Protein AF-A0A3D0Z808-F1 (afdb_monomer_lite)

Secondary structure (DSSP, 8-state):
-EEEEEE-TT--EEEEEEESS--TTHHHHHHHHHHHHHHTT--TT--GGGPPPEEEEEEESS-SSTT---S--------TTTTT-

Foldseek 3Di:
DDWDWDQDPVGEIEIEAEDADDDPPVVVVQVVVQVVVQPVQDDPPDDSVSGHHYHYHYHYPDDPDPPDPDPDDDDDDDDPVVVPD

Structure (mmCIF, N/CA/C/O backbone):
data_AF-A0A3D0Z808-F1
#
_entry.id   AF-A0A3D0Z808-F1
#
loop_
_atom_site.group_PDB
_atom_site.id
_atom_site.type_symbol
_atom_site.label_atom_id
_atom_site.label_alt_id
_atom_site.label_comp_id
_atom_site.label_asym_id
_atom_site.label_entity_id
_atom_site.label_seq_id
_atom_site.pdbx_PDB_ins_code
_atom_site.Cartn_x
_atom_site.Cartn_y
_atom_site.Cartn_z
_atom_site.occupancy
_atom_site.B_iso_or_equiv
_atom_site.auth_seq_id
_atom_site.auth_comp_id
_atom_site.auth_asym_id
_atom_site.auth_atom_id
_atom_site.pdbx_PDB_model_num
ATOM 1 N N . MET A 1 1 ? -6.109 0.407 -17.543 1.00 73.69 1 MET A N 1
ATOM 2 C CA . MET A 1 1 ? -5.894 0.484 -16.092 1.00 73.69 1 MET A CA 1
ATOM 3 C C . MET A 1 1 ? -7.156 -0.033 -15.440 1.00 73.69 1 MET A C 1
ATOM 5 O O . MET A 1 1 ? -8.227 0.401 -15.858 1.00 73.69 1 MET A O 1
ATOM 9 N N . LEU A 1 2 ? -7.029 -1.047 -14.585 1.00 88.62 2 LEU A N 1
ATOM 10 C CA . LEU A 1 2 ? -8.144 -1.605 -13.823 1.00 88.62 2 LEU A CA 1
ATOM 11 C C . LEU A 1 2 ? -7.783 -1.582 -12.342 1.00 88.62 2 LEU A C 1
ATOM 13 O O . LEU A 1 2 ? -6.738 -2.107 -11.959 1.00 88.62 2 LEU A O 1
ATOM 17 N N . ASP A 1 3 ? -8.699 -1.039 -11.553 1.00 91.44 3 ASP A N 1
ATOM 18 C CA . ASP A 1 3 ? -8.515 -0.752 -10.140 1.00 91.44 3 ASP A CA 1
ATOM 19 C C . ASP A 1 3 ? -9.676 -1.401 -9.370 1.00 91.44 3 ASP A C 1
ATOM 21 O O . ASP A 1 3 ? -10.852 -1.205 -9.700 1.00 91.44 3 ASP A O 1
ATOM 25 N N . VAL A 1 4 ? -9.366 -2.206 -8.353 1.00 94.38 4 VAL A N 1
ATOM 26 C CA . VAL A 1 4 ?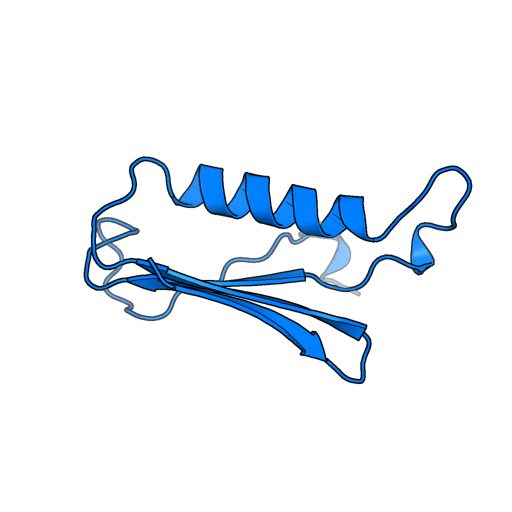 -10.364 -2.879 -7.510 1.00 94.38 4 VAL A CA 1
ATOM 27 C C . VAL A 1 4 ? -10.029 -2.655 -6.042 1.00 94.38 4 VAL A C 1
ATOM 29 O O . VAL A 1 4 ? -9.031 -3.164 -5.535 1.00 94.38 4 VAL A O 1
ATOM 32 N N . LYS A 1 5 ? -10.917 -1.955 -5.331 1.00 95.12 5 LYS A N 1
ATOM 33 C CA . LYS A 1 5 ? -10.839 -1.762 -3.878 1.00 95.12 5 LYS A CA 1
ATOM 34 C C . LYS A 1 5 ? -11.843 -2.669 -3.175 1.00 95.12 5 LYS A C 1
ATOM 36 O O . LYS A 1 5 ? -13.043 -2.603 -3.435 1.00 95.12 5 LYS A O 1
ATOM 41 N N . VAL A 1 6 ? -11.356 -3.492 -2.253 1.00 96.00 6 VAL A N 1
ATOM 42 C CA . VAL A 1 6 ? -12.147 -4.454 -1.479 1.00 96.00 6 VAL A CA 1
ATOM 43 C C . VAL A 1 6 ? -11.943 -4.202 0.008 1.00 96.00 6 VAL A C 1
ATOM 45 O O . VAL A 1 6 ? -10.826 -3.967 0.467 1.00 96.00 6 VAL A O 1
ATOM 48 N N . LYS A 1 7 ? -13.023 -4.294 0.784 1.00 96.62 7 LYS A N 1
ATOM 49 C CA . LYS A 1 7 ? -12.958 -4.369 2.244 1.00 96.62 7 LYS A CA 1
ATOM 50 C C . LYS A 1 7 ? -13.292 -5.791 2.673 1.00 96.62 7 LYS A C 1
ATOM 52 O O . LYS A 1 7 ? -14.332 -6.315 2.285 1.00 96.62 7 LYS A O 1
ATOM 57 N N . THR A 1 8 ? -12.409 -6.425 3.438 1.00 96.69 8 THR A N 1
ATOM 58 C CA . THR A 1 8 ? -12.665 -7.772 3.963 1.00 96.69 8 THR A CA 1
ATOM 59 C C . THR A 1 8 ? -13.664 -7.723 5.117 1.00 96.69 8 THR A C 1
ATOM 61 O O . THR A 1 8 ? -13.845 -6.681 5.750 1.00 96.69 8 THR A O 1
ATOM 64 N N . GLU A 1 9 ? -14.252 -8.868 5.464 1.00 96.12 9 GLU A N 1
ATOM 65 C CA . GLU A 1 9 ? -15.102 -8.999 6.658 1.00 96.12 9 GLU A CA 1
ATOM 66 C C . GLU A 1 9 ? -14.354 -8.621 7.947 1.00 96.12 9 GLU A C 1
ATOM 68 O O . GLU A 1 9 ? -14.929 -8.042 8.861 1.00 96.12 9 GLU A O 1
ATOM 73 N N . THR A 1 10 ? -13.035 -8.857 7.994 1.00 94.00 10 THR A N 1
ATOM 74 C CA . THR A 1 10 ? -12.169 -8.434 9.109 1.00 94.00 10 THR A CA 1
ATOM 75 C C . THR A 1 10 ? -11.746 -6.961 9.026 1.00 94.00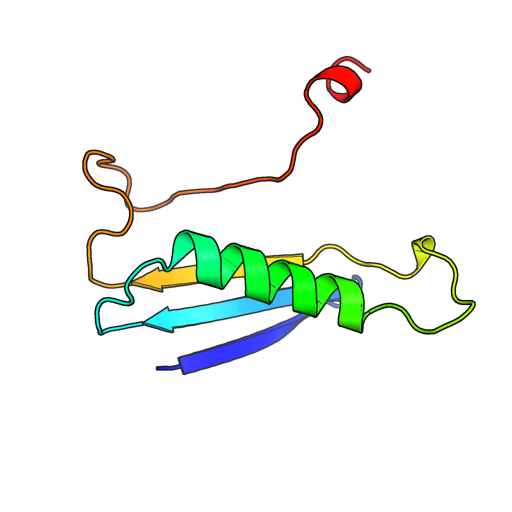 10 THR A C 1
ATOM 77 O O . THR A 1 10 ? -10.785 -6.575 9.682 1.00 94.00 10 THR A O 1
ATOM 80 N N . GLY A 1 11 ? -12.345 -6.161 8.143 1.00 93.56 11 GLY A N 1
ATOM 81 C CA . GLY A 1 11 ? -12.094 -4.726 8.010 1.00 93.56 11 GLY A CA 1
ATOM 82 C C . GLY A 1 11 ? -10.833 -4.315 7.245 1.00 93.56 11 GLY A C 1
ATOM 83 O O . GLY A 1 11 ? -10.643 -3.118 7.042 1.00 93.56 11 GLY A O 1
ATOM 84 N N . LYS A 1 12 ? -9.997 -5.255 6.779 1.00 96.19 12 LYS A N 1
ATOM 85 C CA . LYS A 1 12 ? -8.786 -4.919 6.007 1.00 96.19 12 LYS A CA 1
ATOM 86 C C . LYS A 1 12 ? -9.175 -4.303 4.669 1.00 96.19 12 LYS A C 1
ATOM 88 O O . LYS A 1 12 ? -10.157 -4.725 4.060 1.00 96.19 12 LYS A O 1
ATOM 93 N N . VAL A 1 13 ? -8.372 -3.357 4.197 1.00 96.88 13 VAL A N 1
ATOM 94 C CA . VAL A 1 13 ? -8.539 -2.744 2.877 1.00 96.88 13 VAL A CA 1
ATOM 95 C C . VAL A 1 13 ? -7.534 -3.376 1.925 1.00 96.88 13 VAL A C 1
ATOM 97 O O . VAL A 1 13 ? -6.332 -3.368 2.192 1.00 96.88 13 VAL A O 1
ATOM 100 N N . ILE A 1 14 ? -8.029 -3.944 0.833 1.00 96.19 14 ILE A N 1
ATOM 101 C CA . ILE A 1 14 ? -7.218 -4.499 -0.246 1.00 96.19 14 ILE A CA 1
ATOM 102 C C . ILE A 1 14 ? -7.456 -3.647 -1.483 1.00 96.19 14 ILE A C 1
ATOM 104 O O . ILE A 1 14 ? -8.596 -3.419 -1.875 1.00 96.19 14 ILE A O 1
ATOM 108 N N . ASP A 1 15 ? -6.372 -3.181 -2.070 1.00 95.25 15 ASP A N 1
ATOM 109 C CA . ASP A 1 15 ? -6.340 -2.333 -3.247 1.00 95.25 15 ASP A CA 1
ATOM 110 C C . ASP A 1 15 ? -5.563 -3.073 -4.334 1.00 95.25 15 ASP A C 1
ATOM 112 O O . ASP A 1 15 ? -4.421 -3.479 -4.107 1.00 95.25 15 ASP A O 1
ATOM 116 N N . ILE A 1 16 ? -6.211 -3.366 -5.458 1.00 94.56 16 ILE A N 1
ATOM 117 C CA . ILE A 1 16 ? -5.659 -4.188 -6.536 1.00 94.56 16 ILE A CA 1
ATOM 118 C C . ILE A 1 16 ? -5.567 -3.342 -7.796 1.00 94.56 16 ILE A C 1
ATOM 120 O O . ILE A 1 16 ? -6.578 -2.868 -8.306 1.00 94.56 16 ILE A O 1
ATOM 124 N N . GLU A 1 17 ? -4.351 -3.234 -8.310 1.00 91.81 17 GLU A N 1
ATOM 125 C CA . GLU A 1 17 ? -3.952 -2.350 -9.394 1.00 91.81 17 GLU A CA 1
ATOM 126 C C . GLU A 1 17 ? -3.393 -3.168 -10.555 1.00 91.81 17 GLU A C 1
ATOM 128 O O . GLU A 1 17 ? -2.338 -3.794 -10.422 1.00 91.81 17 GLU A O 1
ATOM 133 N N . ILE A 1 18 ? -4.080 -3.171 -11.699 1.00 91.94 18 ILE A N 1
ATOM 134 C CA . ILE A 1 18 ? -3.640 -3.885 -12.904 1.00 91.94 18 ILE A CA 1
ATOM 135 C C . ILE A 1 18 ? -3.208 -2.881 -13.974 1.00 91.94 18 ILE A C 1
ATOM 137 O O . ILE A 1 18 ? -4.019 -2.105 -14.499 1.00 91.94 18 ILE A O 1
ATOM 141 N N . GLN A 1 19 ? -1.920 -2.929 -14.323 1.00 88.50 19 GLN A N 1
ATOM 142 C CA . GLN A 1 19 ? -1.276 -1.992 -15.244 1.00 88.50 19 GLN A CA 1
ATOM 143 C C . GLN A 1 19 ? -0.601 -2.732 -16.401 1.00 88.50 19 GLN A C 1
ATOM 145 O O . GLN A 1 19 ? 0.275 -3.561 -16.188 1.00 88.50 19 GLN A O 1
ATOM 150 N N . VAL A 1 20 ? -1.002 -2.391 -17.628 1.00 85.69 20 VAL A N 1
ATOM 151 C CA . VAL A 1 20 ? -0.451 -2.946 -18.888 1.00 85.69 20 VAL A CA 1
ATOM 152 C C . VAL A 1 20 ? 0.608 -2.012 -19.496 1.00 85.69 20 VAL A C 1
ATOM 154 O O . VAL A 1 20 ? 1.381 -2.382 -20.366 1.00 85.69 20 VAL A O 1
ATOM 157 N N . ASN A 1 21 ? 0.635 -0.751 -19.055 1.00 86.25 21 ASN A N 1
ATOM 158 C CA . ASN A 1 21 ? 1.597 0.236 -19.528 1.00 86.25 21 ASN A CA 1
ATOM 159 C C . ASN A 1 21 ? 2.575 0.582 -18.402 1.00 86.25 21 ASN A C 1
ATOM 161 O O . ASN A 1 21 ? 2.122 0.783 -17.271 1.00 86.25 21 ASN A O 1
ATOM 165 N N . PRO A 1 22 ? 3.879 0.733 -18.697 1.00 80.94 22 PRO A N 1
ATOM 166 C CA . PRO A 1 22 ? 4.866 1.113 -17.699 1.00 80.94 22 PRO A CA 1
ATOM 167 C C . PRO A 1 22 ? 4.530 2.444 -17.026 1.00 80.94 22 PRO A C 1
ATOM 169 O O . PRO A 1 22 ? 4.466 3.492 -17.673 1.00 80.94 22 PRO A O 1
ATOM 172 N N . VAL A 1 23 ? 4.375 2.414 -15.703 1.00 79.12 23 VAL A N 1
ATOM 173 C CA . VAL A 1 23 ? 4.237 3.617 -14.876 1.00 79.12 23 VAL A CA 1
ATOM 174 C C . VAL A 1 23 ? 5.587 3.952 -14.247 1.00 79.12 23 VAL A C 1
ATOM 176 O O . VAL A 1 23 ? 6.110 3.212 -13.410 1.00 79.12 23 VAL A O 1
ATOM 179 N N . LEU A 1 24 ? 6.157 5.097 -14.628 1.00 79.50 24 LEU A N 1
ATOM 180 C CA . LEU A 1 24 ? 7.374 5.611 -13.999 1.00 79.50 24 LEU A CA 1
ATOM 181 C C . LEU A 1 24 ? 7.150 5.816 -12.496 1.00 79.50 24 LEU A C 1
ATOM 183 O O . LEU A 1 24 ? 6.142 6.377 -12.075 1.00 79.50 24 LEU A O 1
ATOM 187 N N . ASN A 1 25 ? 8.133 5.429 -11.680 1.00 82.88 25 ASN A N 1
ATOM 188 C CA . ASN A 1 25 ? 8.099 5.584 -10.220 1.00 82.88 25 ASN A CA 1
ATOM 189 C C . ASN A 1 25 ? 6.931 4.874 -9.513 1.00 82.88 25 ASN A C 1
ATOM 191 O O . ASN A 1 25 ? 6.511 5.304 -8.437 1.00 82.88 25 ASN A O 1
ATOM 195 N N . ILE A 1 26 ? 6.439 3.766 -10.059 1.00 82.44 26 ILE A N 1
ATOM 196 C CA . ILE A 1 26 ? 5.347 2.989 -9.463 1.00 82.44 26 ILE A CA 1
ATOM 197 C C . ILE A 1 26 ? 5.553 2.644 -7.979 1.00 82.44 26 ILE A C 1
ATOM 199 O O . ILE A 1 26 ? 4.607 2.713 -7.210 1.00 82.44 26 ILE A O 1
ATOM 203 N N . GLY A 1 27 ? 6.785 2.387 -7.520 1.00 82.50 27 GLY A N 1
ATOM 204 C CA . GLY A 1 27 ? 7.059 2.163 -6.095 1.00 82.50 27 GLY A CA 1
ATOM 205 C C . GLY A 1 27 ? 6.728 3.374 -5.209 1.00 82.50 27 GLY A C 1
ATOM 206 O O . GLY A 1 27 ? 6.161 3.217 -4.124 1.00 82.50 27 GLY A O 1
ATOM 207 N N . LYS A 1 28 ? 7.014 4.599 -5.681 1.00 86.56 28 LYS A N 1
ATOM 208 C CA . LYS A 1 28 ? 6.622 5.841 -4.989 1.00 86.56 28 LYS A CA 1
ATOM 209 C C . LYS A 1 28 ? 5.109 6.024 -5.033 1.00 86.56 28 LYS A C 1
ATOM 211 O O . LYS A 1 28 ? 4.516 6.384 -4.022 1.00 86.56 28 LYS A O 1
ATOM 216 N N . TRP A 1 29 ? 4.501 5.744 -6.184 1.00 85.81 29 TRP A N 1
ATOM 217 C CA . TRP A 1 29 ? 3.058 5.841 -6.375 1.00 85.81 29 TRP A CA 1
ATOM 218 C C . TRP A 1 29 ? 2.289 4.876 -5.459 1.00 85.81 29 TRP A C 1
ATOM 220 O O . TRP A 1 29 ? 1.439 5.325 -4.697 1.00 85.81 29 TRP A O 1
ATOM 230 N N . LEU A 1 30 ? 2.674 3.596 -5.417 1.00 88.06 30 LEU A N 1
ATOM 231 C CA . LEU A 1 30 ? 2.107 2.587 -4.515 1.00 88.06 30 LEU A CA 1
ATOM 232 C C . LEU A 1 30 ? 2.266 2.992 -3.045 1.00 88.06 30 LEU A C 1
ATOM 234 O O . LEU A 1 30 ? 1.333 2.859 -2.258 1.00 88.06 30 LEU A O 1
ATOM 238 N N . SER A 1 31 ? 3.431 3.529 -2.664 1.00 88.81 31 SER A N 1
ATOM 239 C CA . SER A 1 31 ? 3.681 3.985 -1.290 1.00 88.81 31 SER A CA 1
ATOM 240 C C . SER A 1 31 ? 2.799 5.177 -0.907 1.00 88.81 31 SER A C 1
ATOM 242 O O . SER A 1 31 ? 2.228 5.207 0.187 1.00 88.81 31 SER A O 1
ATOM 244 N N . PHE A 1 32 ? 2.662 6.148 -1.813 1.00 91.19 32 PHE A N 1
ATOM 245 C CA . PHE A 1 32 ? 1.808 7.318 -1.628 1.00 91.19 32 PHE A CA 1
ATOM 246 C C . PHE A 1 32 ? 0.338 6.912 -1.516 1.00 91.19 32 PHE A C 1
ATOM 248 O O . PHE A 1 32 ? -0.337 7.283 -0.556 1.00 91.19 32 PHE A O 1
ATOM 255 N N . TYR A 1 33 ? -0.142 6.100 -2.456 1.00 89.88 33 TYR A N 1
ATOM 256 C CA . TYR A 1 33 ? -1.540 5.699 -2.507 1.00 89.88 33 TYR A CA 1
ATOM 257 C C . TYR A 1 33 ? -1.927 4.821 -1.315 1.00 89.88 33 TYR A C 1
ATOM 259 O O . TYR A 1 33 ? -2.927 5.085 -0.648 1.00 89.88 33 TYR A O 1
ATOM 267 N N . LYS A 1 34 ? -1.061 3.875 -0.929 1.00 92.81 34 LYS A N 1
ATOM 268 C CA . LYS A 1 34 ? -1.221 3.108 0.311 1.00 92.81 34 LYS A CA 1
ATOM 269 C C . LYS A 1 34 ? -1.342 4.012 1.537 1.00 92.81 34 LYS A C 1
ATOM 271 O O . LYS A 1 34 ? -2.196 3.776 2.386 1.00 92.81 34 LYS A O 1
ATOM 276 N N . SER A 1 35 ? -0.499 5.041 1.639 1.00 94.56 35 SER A N 1
ATOM 277 C CA . SER A 1 35 ? -0.542 5.995 2.756 1.00 94.56 35 SER A CA 1
ATOM 278 C C . SER A 1 35 ? -1.858 6.770 2.782 1.00 94.56 35 SER A C 1
ATOM 280 O O . SER A 1 35 ? -2.449 6.943 3.845 1.00 94.56 35 SER A O 1
ATOM 282 N N . LYS A 1 36 ? -2.369 7.164 1.612 1.00 95.19 36 LYS A N 1
ATOM 283 C CA . LYS A 1 36 ? -3.679 7.806 1.486 1.00 95.19 36 LYS A CA 1
ATOM 284 C C . LYS A 1 36 ? -4.803 6.895 1.992 1.00 95.19 36 LYS A C 1
ATOM 286 O O . LYS A 1 36 ? -5.593 7.325 2.823 1.00 95.19 36 LYS A O 1
ATOM 291 N N . LEU A 1 37 ? -4.819 5.626 1.581 1.00 95.38 37 LEU A N 1
ATOM 292 C CA . LEU A 1 37 ? -5.798 4.633 2.044 1.00 95.38 37 LEU A CA 1
ATOM 293 C C . LEU A 1 37 ? -5.727 4.361 3.554 1.00 95.38 37 LEU A C 1
ATOM 295 O O . LEU A 1 37 ? -6.720 3.953 4.152 1.00 95.38 37 LEU A O 1
ATOM 299 N N . ILE A 1 38 ? -4.563 4.543 4.181 1.00 95.38 38 ILE A N 1
ATOM 300 C CA . ILE A 1 38 ? -4.419 4.463 5.641 1.00 95.38 38 ILE A CA 1
ATOM 301 C C . ILE A 1 38 ? -5.082 5.677 6.298 1.00 95.38 38 ILE A C 1
ATOM 303 O O . ILE A 1 38 ? -5.883 5.508 7.211 1.00 95.38 38 ILE A O 1
ATOM 307 N N . VAL A 1 39 ? -4.774 6.886 5.823 1.00 95.50 39 VAL A N 1
ATOM 308 C CA . VAL A 1 39 ? -5.295 8.138 6.397 1.00 95.50 39 VAL A CA 1
ATOM 309 C C . VAL A 1 39 ? -6.806 8.276 6.190 1.00 95.50 39 VAL A C 1
ATOM 311 O O . VAL A 1 39 ? -7.493 8.758 7.076 1.00 95.50 39 VAL A O 1
ATOM 314 N N . GLU A 1 40 ? -7.351 7.786 5.075 1.00 95.50 40 GLU A N 1
ATOM 315 C CA . GLU A 1 40 ? -8.800 7.778 4.809 1.00 95.50 40 GLU A CA 1
ATOM 316 C C . GLU A 1 40 ? -9.620 6.972 5.834 1.00 95.50 40 GLU A C 1
ATOM 318 O O . GLU A 1 40 ? -10.840 7.108 5.877 1.00 95.50 40 GLU A O 1
ATOM 323 N N . GLN A 1 41 ? -8.983 6.115 6.637 1.00 95.31 41 GLN A N 1
ATOM 324 C CA . GLN A 1 41 ? -9.670 5.305 7.647 1.00 95.31 41 GLN A CA 1
ATOM 325 C C . GLN A 1 41 ? -9.883 6.024 8.979 1.00 95.31 41 GLN A C 1
ATOM 327 O O . GLN A 1 41 ? -10.543 5.455 9.844 1.00 95.31 41 GLN A O 1
ATOM 332 N N . ILE A 1 42 ? -9.302 7.210 9.168 1.00 96.62 42 ILE A N 1
ATOM 333 C CA . ILE A 1 42 ? -9.332 7.932 10.438 1.00 96.62 42 ILE A CA 1
ATOM 334 C C . ILE A 1 42 ? -9.749 9.390 10.228 1.00 96.62 42 ILE A C 1
ATOM 336 O O . ILE A 1 42 ? -9.221 10.097 9.371 1.00 96.62 42 ILE A O 1
ATOM 340 N N . GLY A 1 43 ? -10.713 9.835 11.024 1.00 96.38 43 GLY A N 1
ATOM 341 C CA . GLY A 1 43 ? -11.187 11.208 11.105 1.00 96.38 43 GLY A CA 1
ATOM 342 C C . GLY A 1 43 ? -10.583 11.989 12.272 1.00 96.38 43 GLY A C 1
ATOM 343 O O . GLY A 1 43 ? -9.845 11.470 13.112 1.00 96.38 43 GLY A O 1
ATOM 344 N N . GLU A 1 44 ? -10.913 13.278 12.335 1.00 96.25 44 GLU A N 1
ATOM 345 C CA . GLU A 1 44 ? -10.484 14.153 13.426 1.00 96.25 44 GLU A CA 1
ATOM 346 C C . GLU A 1 44 ? -11.048 13.673 14.773 1.00 96.25 44 GLU A C 1
ATOM 348 O O . GLU A 1 44 ? -12.246 13.432 14.914 1.00 96.25 44 GLU A O 1
ATOM 353 N N . GLY A 1 45 ? -10.173 13.528 15.772 1.00 96.44 45 GLY A N 1
ATOM 354 C CA . GLY A 1 45 ? -10.544 13.085 17.119 1.00 96.44 45 GLY A CA 1
ATOM 355 C C . GLY A 1 45 ? -10.772 11.576 17.276 1.00 96.44 45 GLY A C 1
ATOM 356 O O . GLY A 1 45 ? -11.014 11.125 18.395 1.00 96.44 45 GLY A O 1
ATOM 357 N N . GLU A 1 46 ? -10.666 10.781 16.206 1.00 96.75 46 GLU A N 1
ATOM 358 C CA . GLU A 1 46 ? -10.797 9.326 16.292 1.00 96.75 46 GLU A CA 1
ATOM 359 C C . GLU A 1 46 ? -9.539 8.655 16.863 1.00 96.75 46 GLU A C 1
ATOM 361 O O . GLU A 1 46 ? -8.406 9.118 16.714 1.00 96.75 46 GLU A O 1
ATOM 366 N N . SER A 1 47 ? -9.739 7.515 17.526 1.00 96.38 47 SER A N 1
ATOM 367 C CA . SER A 1 47 ? -8.637 6.685 18.016 1.00 96.38 47 SER A CA 1
ATOM 368 C C . SER A 1 47 ? -7.904 6.019 16.853 1.00 96.38 47 SER A C 1
ATOM 370 O O . SER A 1 47 ? -8.532 5.384 16.012 1.00 96.38 47 SER A O 1
ATOM 372 N N . TYR A 1 48 ? -6.568 6.011 16.875 1.00 94.31 48 TYR A N 1
ATOM 373 C CA . TYR A 1 48 ? -5.744 5.283 15.898 1.00 94.31 48 TYR A CA 1
ATOM 374 C C . TYR A 1 48 ? -6.040 3.777 15.814 1.00 94.31 48 TYR A C 1
ATOM 376 O O . TYR A 1 48 ? -5.690 3.140 14.824 1.00 94.31 48 TYR A O 1
ATOM 384 N N . SER A 1 49 ? -6.719 3.201 16.812 1.00 94.31 49 SER A N 1
ATOM 385 C CA . SER A 1 49 ? -7.166 1.804 16.788 1.00 94.31 49 SER A CA 1
ATOM 386 C C . SER A 1 49 ? -8.185 1.488 15.685 1.00 94.31 49 SER A C 1
ATOM 388 O O . SER A 1 49 ? -8.408 0.312 15.406 1.00 94.31 49 SER A O 1
ATOM 390 N N . VAL A 1 50 ? -8.823 2.495 15.073 1.00 94.88 50 VAL A N 1
ATOM 391 C CA . VAL A 1 50 ? -9.761 2.283 13.954 1.00 94.88 50 VAL A CA 1
ATOM 392 C C . VAL A 1 50 ? -9.046 1.872 12.666 1.00 94.88 50 VAL A C 1
ATOM 394 O O . VAL A 1 50 ? -9.638 1.187 11.830 1.00 94.88 50 VAL A O 1
ATOM 397 N N . ILE A 1 51 ? -7.766 2.236 12.524 1.00 95.50 51 ILE A N 1
ATOM 398 C CA . ILE A 1 51 ? -6.976 1.994 11.318 1.00 95.50 51 ILE A CA 1
ATOM 399 C C . ILE A 1 51 ? -6.736 0.492 11.153 1.00 95.50 51 ILE A C 1
ATOM 401 O O . ILE A 1 51 ? -6.049 -0.150 11.948 1.00 95.50 51 ILE A O 1
ATOM 405 N N . GLN A 1 52 ? -7.270 -0.059 10.068 1.00 95.62 52 GLN A N 1
ATOM 406 C CA . GLN A 1 52 ? -7.048 -1.429 9.638 1.00 95.62 52 GLN A CA 1
ATOM 407 C C . GLN A 1 52 ? -5.885 -1.516 8.650 1.00 95.62 52 GLN A C 1
ATOM 409 O O . GLN A 1 52 ? -5.484 -0.553 7.986 1.00 95.62 52 GLN A O 1
ATOM 414 N N . GLN A 1 53 ? -5.344 -2.726 8.523 1.00 94.38 53 GLN A N 1
ATOM 415 C CA . GLN A 1 53 ? -4.275 -3.008 7.577 1.00 94.38 53 GLN A CA 1
ATOM 416 C C . GLN A 1 53 ? -4.717 -2.714 6.133 1.00 94.38 53 GLN A C 1
ATOM 418 O O . GLN A 1 53 ? -5.749 -3.213 5.677 1.00 94.38 53 GLN A O 1
ATOM 423 N N . VAL A 1 54 ? -3.871 -1.978 5.406 1.00 95.88 54 VAL A 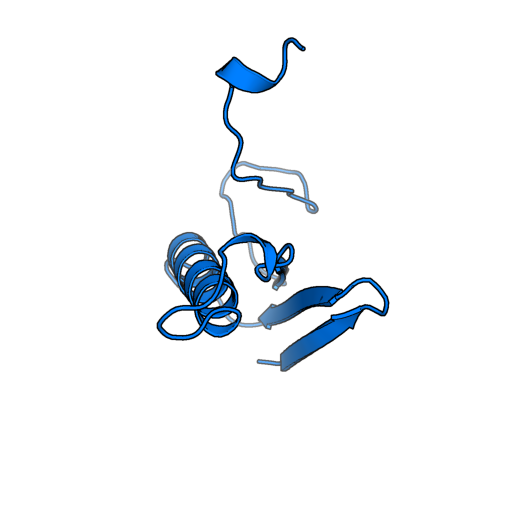N 1
ATOM 424 C CA . VAL A 1 54 ? -3.980 -1.766 3.956 1.00 95.88 54 VAL A CA 1
ATOM 425 C C . VAL A 1 54 ? -2.986 -2.660 3.218 1.00 95.88 54 VA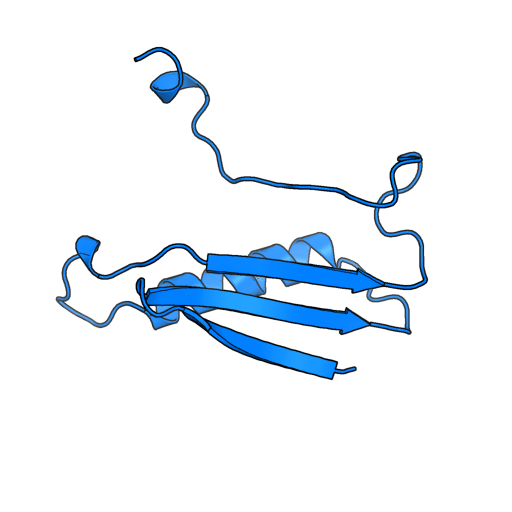L A C 1
ATOM 427 O O . VAL A 1 54 ? -1.786 -2.669 3.529 1.00 95.88 54 VAL A O 1
ATOM 430 N N . ILE A 1 55 ? -3.478 -3.389 2.221 1.00 94.25 55 ILE A N 1
ATOM 431 C CA . ILE A 1 55 ? -2.699 -4.236 1.318 1.00 94.25 55 ILE A CA 1
ATOM 432 C C . ILE A 1 55 ? -2.883 -3.693 -0.099 1.00 94.25 55 ILE A C 1
ATOM 434 O O . ILE A 1 55 ? -4.007 -3.637 -0.578 1.00 94.25 55 ILE A O 1
ATOM 438 N N . CYS A 1 56 ? -1.788 -3.327 -0.763 1.00 94.25 56 CYS A N 1
ATOM 439 C CA . CYS A 1 56 ? -1.799 -2.960 -2.179 1.00 94.25 56 CYS A CA 1
ATOM 440 C C . CYS A 1 56 ? -1.175 -4.103 -2.982 1.00 94.25 56 CYS A C 1
ATOM 442 O O . CYS A 1 56 ? -0.084 -4.568 -2.641 1.00 94.25 56 CYS A O 1
ATOM 444 N N . ILE A 1 57 ? -1.866 -4.551 -4.022 1.00 93.12 57 ILE A N 1
ATOM 445 C CA . ILE A 1 57 ? -1.434 -5.590 -4.953 1.00 93.12 57 ILE A CA 1
ATOM 446 C C . ILE A 1 57 ? -1.299 -4.920 -6.311 1.00 93.12 57 ILE A C 1
ATOM 448 O O . ILE A 1 57 ? -2.271 -4.385 -6.824 1.00 93.12 57 ILE A O 1
ATOM 452 N N . CYS A 1 58 ? -0.106 -4.960 -6.893 1.00 92.12 58 CYS A N 1
ATOM 453 C CA . CYS A 1 58 ? 0.126 -4.448 -8.236 1.00 92.12 58 CYS A CA 1
ATOM 454 C C . CYS A 1 58 ? 0.460 -5.614 -9.164 1.00 92.12 58 CYS A C 1
ATOM 456 O O . CYS A 1 58 ? 1.380 -6.380 -8.877 1.00 92.12 58 CYS A O 1
ATOM 458 N N . ILE A 1 59 ? -0.310 -5.757 -10.240 1.00 92.12 59 ILE A N 1
ATOM 459 C CA . ILE A 1 59 ? -0.132 -6.779 -11.270 1.00 92.12 59 ILE A CA 1
ATOM 460 C C . ILE A 1 59 ? 0.258 -6.065 -12.559 1.00 92.12 59 ILE A C 1
ATOM 462 O O . ILE A 1 59 ? -0.477 -5.203 -13.046 1.00 92.12 59 ILE A O 1
ATOM 466 N N . THR A 1 60 ? 1.414 -6.429 -13.105 1.00 91.12 60 THR A N 1
ATOM 467 C CA . THR A 1 60 ? 1.988 -5.801 -14.297 1.00 91.12 60 THR A CA 1
ATOM 468 C C . THR A 1 60 ? 2.519 -6.847 -15.266 1.00 91.12 60 THR A C 1
ATOM 470 O O . THR A 1 60 ? 2.871 -7.954 -14.862 1.00 91.12 60 THR A O 1
ATOM 473 N N . ASP A 1 61 ? 2.595 -6.493 -16.546 1.00 90.62 61 ASP A N 1
ATOM 474 C CA . ASP A 1 61 ? 3.228 -7.287 -17.610 1.00 90.62 61 ASP A CA 1
ATOM 475 C C . ASP A 1 61 ? 4.629 -6.767 -17.993 1.00 90.62 61 ASP A C 1
ATOM 477 O O . ASP A 1 61 ? 5.249 -7.251 -18.939 1.00 90.62 61 ASP A O 1
ATOM 481 N N . TYR A 1 62 ? 5.147 -5.804 -17.227 1.00 88.06 62 TYR A N 1
ATOM 482 C CA . TYR A 1 62 ? 6.478 -5.222 -17.375 1.00 88.06 62 TYR A CA 1
ATOM 483 C C . TYR A 1 62 ? 7.317 -5.366 -16.099 1.00 88.06 62 TYR A C 1
ATOM 485 O O . TYR A 1 62 ? 6.797 -5.554 -14.995 1.00 88.06 62 TYR A O 1
ATOM 493 N N . GLU A 1 63 ? 8.636 -5.248 -16.261 1.00 85.44 63 GLU A N 1
ATOM 494 C CA . GLU A 1 63 ? 9.610 -5.343 -15.174 1.00 85.44 63 GLU A CA 1
ATOM 495 C C . GLU A 1 63 ? 9.528 -4.120 -14.248 1.00 85.44 63 GLU A C 1
ATOM 497 O O . GLU A 1 63 ? 9.778 -2.982 -14.650 1.00 85.44 63 GLU A O 1
ATOM 502 N N . LEU A 1 64 ? 9.169 -4.363 -12.985 1.00 82.88 64 LEU A N 1
ATOM 503 C CA . LEU A 1 64 ? 9.071 -3.330 -11.947 1.00 82.88 64 LEU A CA 1
ATOM 504 C C . LEU A 1 64 ? 10.378 -3.123 -11.183 1.00 82.88 64 LEU A C 1
ATOM 506 O O . LEU A 1 64 ? 10.686 -2.003 -10.769 1.00 82.88 64 LEU A O 1
ATOM 510 N N . PHE A 1 65 ? 11.126 -4.205 -10.976 1.00 84.38 65 PHE A N 1
ATOM 511 C CA . PHE A 1 65 ? 12.335 -4.227 -10.165 1.00 84.38 65 PHE A CA 1
ATOM 512 C C . PHE A 1 65 ? 13.474 -4.849 -10.972 1.00 84.38 65 PHE A C 1
ATOM 514 O O . PHE A 1 65 ? 13.646 -6.067 -10.934 1.00 84.38 65 PHE A O 1
ATOM 521 N N . PRO A 1 66 ? 14.244 -4.019 -11.698 1.00 83.75 66 PRO A N 1
ATOM 522 C CA . PRO A 1 66 ? 15.361 -4.491 -12.496 1.00 83.75 66 PRO A CA 1
ATOM 523 C C . PRO A 1 66 ? 16.322 -5.370 -11.697 1.00 83.75 66 PRO A C 1
ATOM 525 O O . PRO A 1 66 ? 16.819 -4.954 -10.648 1.00 83.75 66 PRO A O 1
ATOM 528 N N . GLY A 1 67 ? 16.590 -6.574 -12.202 1.00 86.12 67 GLY A N 1
ATOM 529 C CA . GLY A 1 67 ? 17.523 -7.524 -11.583 1.00 86.12 67 GLY A CA 1
ATOM 530 C C . GLY A 1 67 ? 16.927 -8.423 -10.494 1.00 86.12 67 GLY A C 1
ATOM 531 O O . GLY A 1 67 ? 17.672 -9.176 -9.866 1.00 86.12 67 GLY A O 1
ATOM 532 N N . ILE A 1 68 ? 15.610 -8.374 -10.283 1.00 87.12 68 ILE A N 1
ATOM 533 C CA . ILE A 1 68 ? 14.866 -9.352 -9.482 1.00 87.12 68 ILE A CA 1
ATOM 534 C C . ILE A 1 68 ? 14.206 -10.344 -10.446 1.00 87.12 68 ILE A C 1
ATOM 536 O O . ILE A 1 68 ? 13.398 -9.950 -11.283 1.00 87.12 68 ILE A O 1
ATOM 540 N N . ASN A 1 69 ? 14.551 -11.631 -10.342 1.00 87.75 69 ASN A N 1
ATOM 541 C CA . ASN A 1 69 ? 14.030 -12.669 -11.244 1.00 87.75 69 ASN A CA 1
ATOM 542 C C . ASN A 1 69 ? 12.658 -13.201 -10.799 1.00 87.75 69 ASN A C 1
ATOM 544 O O . ASN A 1 69 ? 11.972 -13.896 -11.546 1.00 87.75 69 ASN A O 1
ATOM 548 N N . GLU A 1 70 ? 12.256 -12.905 -9.568 1.00 90.88 70 GLU A N 1
ATOM 549 C CA . GLU A 1 70 ? 10.991 -13.315 -8.992 1.00 90.88 70 GLU A CA 1
ATOM 550 C C . GLU A 1 70 ? 9.828 -12.497 -9.563 1.00 90.88 70 GLU A C 1
ATOM 552 O O . GLU A 1 70 ? 9.775 -11.271 -9.451 1.00 90.88 70 GLU A O 1
ATOM 557 N N . HIS A 1 71 ? 8.820 -13.195 -10.087 1.00 87.56 71 HIS A N 1
ATOM 558 C CA . HIS A 1 71 ? 7.569 -12.575 -10.537 1.00 87.56 71 HIS A CA 1
ATOM 559 C C . HIS A 1 71 ? 6.661 -12.135 -9.378 1.00 87.56 71 HIS A C 1
ATOM 561 O O . HIS A 1 71 ? 5.776 -11.304 -9.566 1.00 87.56 71 HIS A O 1
ATOM 567 N N . TRP A 1 72 ? 6.866 -12.682 -8.176 1.00 91.31 72 TRP A N 1
ATOM 568 C CA . TRP A 1 72 ? 6.089 -12.353 -6.983 1.00 91.31 72 TRP A CA 1
ATOM 569 C C . TRP A 1 72 ? 6.976 -11.697 -5.930 1.00 91.31 72 TRP A C 1
ATOM 571 O O . TRP A 1 72 ? 7.858 -12.338 -5.362 1.00 91.31 72 TRP A O 1
ATOM 581 N N . ASN A 1 73 ? 6.689 -10.435 -5.615 1.00 88.94 73 ASN A N 1
ATOM 582 C CA . ASN A 1 73 ? 7.442 -9.654 -4.640 1.00 88.94 73 ASN A CA 1
ATOM 583 C C . ASN A 1 73 ? 6.514 -9.133 -3.541 1.00 88.94 73 ASN A C 1
ATOM 585 O O . ASN A 1 73 ? 5.428 -8.629 -3.815 1.00 88.94 73 ASN A O 1
ATOM 589 N N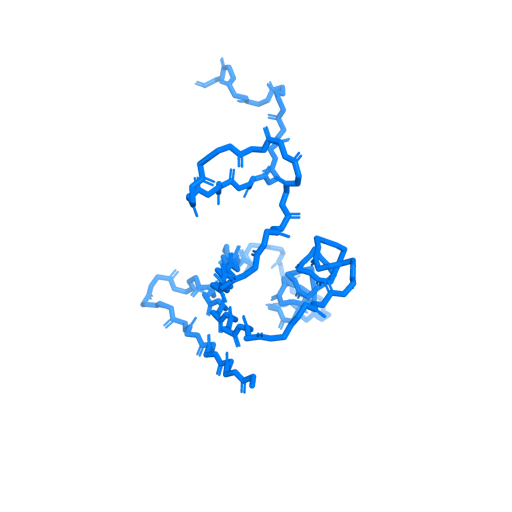 . THR A 1 74 ? 6.931 -9.250 -2.278 1.00 89.75 74 THR A N 1
ATOM 590 C CA . THR A 1 74 ? 6.151 -8.779 -1.123 1.00 89.75 74 THR A CA 1
ATOM 591 C C . THR A 1 74 ? 6.962 -7.785 -0.305 1.00 89.75 74 THR A C 1
ATOM 593 O O . THR A 1 74 ? 8.025 -8.116 0.210 1.00 89.75 74 THR A O 1
ATOM 596 N N . PHE A 1 75 ? 6.408 -6.590 -0.107 1.00 87.19 75 PHE A N 1
ATOM 597 C CA . PHE A 1 75 ? 7.028 -5.526 0.679 1.00 87.19 75 PHE A CA 1
ATOM 598 C C . PHE A 1 75 ? 6.190 -5.213 1.917 1.00 87.19 75 PHE A C 1
ATOM 600 O O . PHE A 1 75 ? 4.958 -5.171 1.868 1.00 87.19 75 PHE A O 1
ATOM 607 N N . ARG A 1 76 ? 6.856 -4.980 3.050 1.00 86.25 76 ARG A N 1
ATOM 608 C CA . ARG A 1 76 ? 6.206 -4.652 4.323 1.00 86.25 76 ARG A CA 1
ATOM 609 C C . ARG A 1 76 ? 6.901 -3.461 4.964 1.00 86.25 76 ARG A C 1
ATOM 611 O O . ARG A 1 76 ? 8.125 -3.417 5.011 1.00 86.25 76 ARG A O 1
ATOM 618 N N . PHE A 1 77 ? 6.116 -2.535 5.509 1.00 81.25 77 PHE A N 1
ATOM 619 C CA . PHE A 1 77 ? 6.638 -1.629 6.527 1.00 81.25 77 PHE A CA 1
ATOM 620 C C . PHE A 1 77 ? 6.829 -2.456 7.792 1.00 81.25 77 PHE A C 1
ATOM 622 O O . PHE A 1 77 ? 5.870 -3.047 8.289 1.00 81.25 77 PHE A O 1
ATOM 629 N N . TYR A 1 78 ? 8.065 -2.557 8.262 1.00 79.62 78 TYR A N 1
ATOM 630 C CA . TYR A 1 78 ? 8.404 -3.359 9.426 1.00 79.62 78 TYR A CA 1
ATOM 631 C C . TYR A 1 78 ? 9.317 -2.558 10.351 1.00 79.62 78 TYR A C 1
ATOM 633 O O . TYR A 1 78 ? 10.197 -1.832 9.890 1.00 79.62 78 TYR A O 1
ATOM 641 N N . ASN A 1 79 ? 9.105 -2.690 11.660 1.00 79.94 79 ASN A N 1
ATOM 642 C CA . ASN A 1 79 ?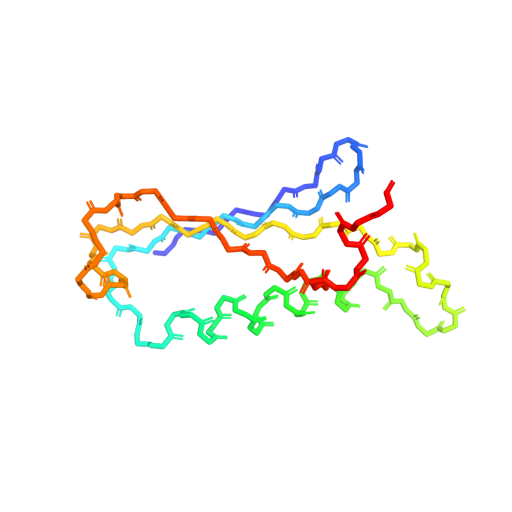 10.067 -2.225 12.648 1.00 79.94 79 ASN A CA 1
ATOM 643 C C . ASN A 1 79 ? 10.997 -3.402 13.000 1.00 79.94 79 ASN A C 1
ATOM 645 O O . ASN A 1 79 ? 10.528 -4.362 13.618 1.00 79.94 79 ASN A O 1
ATOM 649 N N . PRO A 1 80 ? 12.296 -3.357 12.648 1.00 79.69 80 PRO A N 1
ATOM 650 C CA . PRO A 1 80 ? 13.227 -4.444 12.953 1.00 79.69 80 PRO A CA 1
ATOM 651 C C . PRO A 1 80 ? 13.359 -4.725 14.457 1.00 79.69 80 PRO A C 1
ATOM 653 O O . PRO A 1 80 ? 13.614 -5.865 14.840 1.00 79.69 80 PRO A O 1
ATOM 656 N N . GLN A 1 81 ? 13.168 -3.717 15.313 1.00 78.56 81 GLN A N 1
ATOM 657 C CA . GLN A 1 81 ? 13.422 -3.819 16.753 1.00 78.56 81 GLN A CA 1
ATOM 658 C C . GLN A 1 81 ? 12.329 -4.573 17.523 1.00 78.56 81 GLN A C 1
ATOM 660 O O . GLN A 1 81 ? 12.614 -5.128 18.578 1.00 78.56 81 GLN A O 1
ATOM 665 N N . ILE A 1 82 ? 11.102 -4.633 16.997 1.00 66.25 82 ILE A N 1
ATOM 666 C CA . ILE A 1 82 ? 9.954 -5.257 17.681 1.00 66.25 82 ILE A CA 1
ATOM 667 C C . ILE A 1 82 ? 9.831 -6.759 17.344 1.00 66.25 82 ILE A C 1
ATOM 669 O O . ILE A 1 82 ? 9.169 -7.499 18.055 1.00 66.25 82 ILE A O 1
ATOM 673 N N . SER A 1 83 ? 10.532 -7.254 16.318 1.00 51.69 83 SER A N 1
ATOM 674 C CA . SER A 1 83 ? 10.430 -8.651 15.841 1.00 51.69 83 SER A CA 1
ATOM 675 C C . SER A 1 83 ? 11.105 -9.724 16.718 1.00 51.69 83 SER A C 1
ATOM 677 O O . SER A 1 83 ? 11.177 -10.881 16.313 1.00 51.69 83 SER A O 1
ATOM 679 N N . LYS A 1 84 ? 11.637 -9.349 17.890 1.00 46.38 84 LYS A N 1
ATOM 680 C CA . LYS A 1 84 ? 12.351 -10.247 18.819 1.00 46.38 84 LYS A CA 1
ATOM 681 C C . LYS A 1 84 ? 11.580 -10.561 20.112 1.00 46.38 84 LYS A C 1
ATOM 683 O O . LYS A 1 84 ? 12.174 -11.120 21.031 1.00 46.38 84 LYS A O 1
ATOM 688 N N . LEU A 1 85 ? 10.304 -10.193 20.189 1.00 41.44 85 LEU A N 1
ATOM 689 C CA . LEU A 1 85 ? 9.373 -10.598 21.248 1.00 41.44 85 LEU A CA 1
ATOM 690 C C . LEU A 1 85 ? 8.361 -11.585 20.669 1.00 41.44 85 LEU A C 1
ATOM 692 O O . LEU A 1 85 ? 8.011 -12.535 21.399 1.00 41.44 85 LEU A O 1
#

pLDDT: mean 88.47, std 10.14, range [41.44, 96.88]

Radius of gyration: 15.09 Å; chains: 1; bounding box: 33×28×41 Å

Sequence (85 aa):
MLDVKVKTETGKVIDIEIQVNPVLNIGKWLSFYKSKLIVEQIGEGESYSVIQQVICICITDYELFPGINEHWNTFRFYNPQISKL